Protein AF-A0A7S1R9P7-F1 (afdb_monomer_lite)

pLDDT: mean 73.86, std 14.01, range [44.41, 91.88]

Sequence (100 aa):
IGSCNVDVDPSNGALRELSISCAEAGFGTLGLKVAVAGETAKPEPPADGPKDGQKVKAAKEYLSKHGLEVRLSEAMQAVLREKPSDPAEFLANKLMASRE

Organism: Alexandrium catenella (NCBI:txid2925)

InterPro domains:
  IPR007858 Dpy-30 motif [PF05186] (59-97)

Structure (mmCIF, N/CA/C/O backbone):
data_AF-A0A7S1R9P7-F1
#
_entry.id   AF-A0A7S1R9P7-F1
#
loop_
_atom_site.group_PDB
_atom_site.id
_atom_site.type_symbol
_atom_site.label_atom_id
_atom_site.label_alt_id
_atom_site.label_comp_id
_atom_site.label_asym_id
_atom_site.label_entity_id
_atom_site.label_seq_id
_atom_site.pdbx_PDB_ins_code
_atom_site.Cartn_x
_atom_site.Cartn_y
_atom_site.Cartn_z
_atom_site.occupancy
_atom_site.B_iso_or_equiv
_atom_site.auth_seq_id
_atom_site.auth_comp_id
_atom_site.auth_asym_id
_atom_site.auth_atom_id
_atom_site.pdbx_PDB_model_num
ATOM 1 N N . ILE A 1 1 ? 18.815 26.865 -20.442 1.00 55.56 1 ILE A N 1
ATOM 2 C CA . ILE A 1 1 ? 18.673 26.923 -18.956 1.00 55.56 1 ILE A CA 1
ATOM 3 C C . ILE A 1 1 ? 17.635 28.001 -18.621 1.00 55.56 1 ILE A C 1
ATOM 5 O O . ILE A 1 1 ? 17.735 29.073 -19.197 1.00 55.56 1 ILE A O 1
ATOM 9 N N . GLY A 1 2 ? 16.624 27.733 -17.781 1.00 70.00 2 GLY A N 1
ATOM 10 C CA . GLY A 1 2 ? 15.584 28.716 -17.416 1.00 70.00 2 GLY A CA 1
ATOM 11 C C . GLY A 1 2 ? 15.822 29.339 -16.034 1.00 70.00 2 GLY A C 1
ATOM 12 O O . GLY A 1 2 ? 16.284 28.642 -15.133 1.00 70.00 2 GLY A O 1
ATOM 13 N N . SER A 1 3 ? 15.517 30.628 -15.859 1.00 74.69 3 SER A N 1
ATOM 14 C CA . SER A 1 3 ? 15.623 31.342 -14.575 1.00 74.69 3 SER A CA 1
ATOM 15 C C . SER A 1 3 ? 14.290 31.987 -14.183 1.00 74.69 3 SER A C 1
ATOM 17 O O . SER A 1 3 ? 13.555 32.491 -15.033 1.00 74.69 3 SER A O 1
ATOM 19 N N . CYS A 1 4 ? 13.959 31.958 -12.889 1.00 73.38 4 CYS A N 1
ATOM 20 C CA . CYS A 1 4 ? 12.771 32.604 -12.325 1.00 73.38 4 CYS A CA 1
ATOM 21 C C . CYS A 1 4 ? 13.113 33.251 -10.982 1.00 73.38 4 CYS A C 1
ATOM 23 O O . CYS A 1 4 ? 13.842 32.666 -10.183 1.00 73.38 4 CYS A O 1
ATOM 25 N N . ASN A 1 5 ? 12.563 34.441 -10.733 1.00 76.19 5 ASN A N 1
ATOM 26 C CA . ASN A 1 5 ? 12.754 35.165 -9.480 1.00 76.19 5 ASN A CA 1
ATOM 27 C C . ASN A 1 5 ? 11.612 34.836 -8.517 1.00 76.19 5 ASN A C 1
ATOM 29 O O . ASN A 1 5 ? 10.442 34.913 -8.892 1.00 76.19 5 ASN A O 1
ATOM 33 N N . VAL A 1 6 ? 11.959 34.491 -7.279 1.00 74.94 6 VAL A N 1
ATOM 34 C CA . VAL A 1 6 ? 10.998 34.194 -6.215 1.00 74.94 6 VAL A CA 1
ATOM 35 C C . VAL A 1 6 ? 11.241 35.168 -5.074 1.00 74.94 6 VAL A C 1
ATOM 37 O O . VAL A 1 6 ? 12.335 35.223 -4.522 1.00 74.94 6 VAL A O 1
ATOM 40 N N . ASP A 1 7 ? 10.215 35.943 -4.737 1.00 70.50 7 ASP A N 1
ATOM 41 C CA . ASP A 1 7 ? 10.194 36.751 -3.522 1.00 70.50 7 ASP A CA 1
ATOM 42 C C . ASP A 1 7 ? 10.035 35.838 -2.290 1.00 70.50 7 ASP A C 1
ATOM 44 O O . ASP A 1 7 ? 9.183 34.950 -2.283 1.00 70.50 7 ASP A O 1
ATOM 48 N N . VAL A 1 8 ? 10.860 36.028 -1.264 1.00 70.88 8 VAL A N 1
ATOM 49 C CA . VAL A 1 8 ? 10.902 35.172 -0.066 1.00 70.88 8 VAL A CA 1
ATOM 50 C C . VAL A 1 8 ? 10.369 35.963 1.128 1.00 70.88 8 VAL A C 1
ATOM 52 O O . VAL A 1 8 ? 11.070 36.165 2.115 1.00 70.88 8 VAL A O 1
ATOM 55 N N . ASP A 1 9 ? 9.132 36.455 1.025 1.00 69.69 9 ASP A N 1
ATOM 56 C CA . ASP A 1 9 ? 8.437 37.050 2.166 1.00 69.69 9 ASP A CA 1
ATOM 57 C C . ASP A 1 9 ? 7.732 35.962 3.008 1.00 69.69 9 ASP A C 1
ATOM 59 O O . ASP A 1 9 ? 6.843 35.266 2.496 1.00 69.69 9 ASP A O 1
ATOM 63 N N . PRO A 1 10 ? 8.093 35.792 4.296 1.00 63.47 10 PRO A N 1
ATOM 64 C CA . PRO A 1 10 ? 7.531 34.754 5.162 1.00 63.47 10 PRO A CA 1
ATOM 65 C C . PRO A 1 10 ? 6.066 35.004 5.550 1.00 63.47 10 PRO A C 1
ATOM 67 O O . PRO A 1 10 ? 5.397 34.080 6.011 1.00 63.47 10 PRO A O 1
ATOM 70 N N . SER A 1 11 ? 5.544 36.218 5.351 1.00 63.84 11 SER A N 1
ATOM 71 C CA . SER A 1 11 ? 4.134 36.547 5.601 1.00 63.84 11 SER A CA 1
ATOM 72 C C . SER A 1 11 ? 3.228 36.005 4.495 1.00 63.84 11 SER A C 1
ATOM 74 O O . SER A 1 11 ? 2.028 35.821 4.695 1.00 63.84 11 SER A O 1
ATOM 76 N N . ASN A 1 12 ? 3.793 35.710 3.323 1.00 60.75 12 ASN A N 1
ATOM 77 C CA . ASN A 1 12 ? 3.072 35.208 2.165 1.00 60.75 12 ASN A CA 1
ATOM 78 C C . ASN A 1 12 ? 3.240 33.679 2.040 1.00 60.75 12 ASN A C 1
ATOM 80 O O . ASN A 1 12 ? 3.720 33.172 1.023 1.00 60.75 12 ASN A O 1
ATOM 84 N N . GLY A 1 13 ? 2.821 32.945 3.077 1.00 57.97 13 GLY A N 1
ATOM 85 C CA . GLY A 1 13 ? 2.946 31.483 3.220 1.00 57.97 13 GLY A CA 1
ATOM 86 C C . GLY A 1 13 ? 2.084 30.619 2.281 1.00 57.97 13 GLY A C 1
ATOM 87 O O . GLY A 1 13 ? 1.826 29.457 2.582 1.00 57.97 13 GLY A O 1
ATOM 88 N N . ALA A 1 14 ? 1.607 31.159 1.158 1.00 61.44 14 ALA A N 1
ATOM 89 C CA . ALA A 1 14 ? 0.828 30.407 0.175 1.00 61.44 14 ALA A CA 1
ATOM 90 C C . ALA A 1 14 ? 1.735 29.677 -0.834 1.00 61.44 14 ALA A C 1
ATOM 92 O O . ALA A 1 14 ? 2.777 30.198 -1.234 1.00 61.44 14 ALA A O 1
ATOM 93 N N . LEU A 1 15 ? 1.310 28.490 -1.285 1.00 66.44 15 LEU A N 1
ATOM 94 C CA . LEU A 1 15 ? 1.919 27.762 -2.407 1.00 66.44 15 LEU A CA 1
ATOM 95 C C . LEU A 1 15 ? 1.928 28.650 -3.660 1.00 66.44 15 LEU A C 1
ATOM 97 O O . LEU A 1 15 ? 0.866 29.040 -4.148 1.00 66.44 15 LEU A O 1
ATOM 101 N N . ARG A 1 16 ? 3.114 28.952 -4.194 1.00 71.62 16 ARG A N 1
ATOM 102 C CA . ARG A 1 16 ? 3.280 29.763 -5.407 1.00 71.62 16 ARG A CA 1
ATOM 103 C C . ARG A 1 16 ? 3.537 28.858 -6.601 1.00 71.62 16 ARG A C 1
ATOM 105 O O . ARG A 1 16 ? 4.439 28.029 -6.557 1.00 71.62 16 ARG A O 1
ATOM 112 N N . GLU A 1 17 ? 2.764 29.020 -7.665 1.00 76.81 17 GLU A N 1
ATOM 113 C CA . GLU A 1 17 ? 2.996 28.315 -8.925 1.00 76.81 17 GLU A CA 1
ATOM 114 C C . GLU A 1 17 ? 3.917 29.150 -9.824 1.00 76.81 17 GLU A C 1
ATOM 116 O O . GLU A 1 17 ? 3.631 30.305 -10.134 1.00 76.81 17 GLU A O 1
ATOM 121 N N . LEU A 1 18 ? 5.052 28.575 -10.207 1.00 79.38 18 LEU A N 1
ATOM 122 C CA . LEU A 1 18 ? 6.075 29.169 -11.056 1.00 79.38 18 LEU A CA 1
ATOM 123 C C . LEU A 1 18 ? 6.051 28.485 -12.413 1.00 79.38 18 LEU A C 1
ATOM 125 O O . LEU A 1 18 ? 5.990 27.264 -12.486 1.00 79.38 18 LEU A O 1
ATOM 129 N N . SER A 1 19 ? 6.157 29.263 -13.483 1.00 78.06 19 SER A N 1
ATOM 130 C CA . SER A 1 19 ? 6.293 28.746 -14.844 1.00 78.06 19 SER A CA 1
ATOM 131 C C . SER A 1 19 ? 7.680 29.081 -15.376 1.00 78.06 19 SER A C 1
ATOM 133 O O . SER A 1 19 ? 7.984 30.247 -15.621 1.00 78.06 19 SER A O 1
ATOM 135 N N . ILE A 1 20 ? 8.524 28.064 -15.544 1.00 83.00 20 ILE A N 1
ATOM 136 C CA . ILE A 1 20 ? 9.893 28.204 -16.045 1.00 83.00 20 ILE A CA 1
ATOM 137 C C . ILE A 1 20 ? 9.916 27.827 -17.525 1.00 83.00 20 ILE A C 1
ATOM 139 O O . ILE A 1 20 ? 9.700 26.669 -17.880 1.00 83.00 20 ILE A O 1
ATOM 143 N N . SER A 1 21 ? 10.201 28.787 -18.402 1.00 73.31 21 SER A N 1
ATOM 144 C CA . SER A 1 21 ? 10.349 28.523 -19.837 1.00 73.31 21 SER A CA 1
ATOM 145 C C . SER A 1 21 ? 11.695 27.849 -20.119 1.00 73.31 21 SER A C 1
ATOM 147 O O . SER A 1 21 ? 12.735 28.503 -20.192 1.00 73.31 21 SER A O 1
ATOM 149 N N . CYS A 1 22 ? 11.685 26.533 -20.317 1.00 70.94 22 CYS A N 1
ATOM 150 C CA . CYS A 1 22 ? 12.851 25.715 -20.664 1.00 70.94 22 CYS A CA 1
ATOM 151 C C . CYS A 1 22 ? 12.963 25.507 -22.188 1.00 70.94 22 CYS A C 1
ATOM 153 O O . CYS A 1 22 ? 13.289 24.414 -22.654 1.00 70.94 22 CYS A O 1
ATOM 155 N N . ALA A 1 23 ? 12.694 26.560 -22.970 1.00 68.25 23 ALA A N 1
ATOM 156 C CA . ALA A 1 23 ? 12.604 26.500 -24.433 1.00 68.25 23 ALA A CA 1
ATOM 157 C C . ALA A 1 23 ? 13.891 25.984 -25.108 1.00 68.25 23 ALA A C 1
ATOM 159 O O . ALA A 1 23 ? 13.825 25.252 -26.087 1.00 68.25 23 ALA A O 1
ATOM 160 N N . GLU A 1 24 ? 15.059 26.303 -24.548 1.00 64.12 24 GLU A N 1
ATOM 161 C CA . GLU A 1 24 ? 16.370 25.929 -25.101 1.00 64.12 24 GLU A CA 1
ATOM 162 C C . GLU A 1 24 ? 16.666 24.419 -25.028 1.00 64.12 24 GLU A C 1
ATOM 164 O O . GLU A 1 24 ? 17.431 23.898 -25.830 1.00 64.12 24 GLU A O 1
ATOM 169 N N . ALA A 1 25 ? 16.037 23.696 -24.096 1.00 65.25 25 ALA A N 1
ATOM 170 C CA . ALA A 1 25 ? 16.259 22.264 -23.901 1.00 65.25 25 ALA A CA 1
ATOM 171 C C . ALA A 1 25 ? 15.129 21.392 -24.491 1.00 65.25 25 ALA A C 1
ATOM 173 O O . ALA A 1 25 ? 15.096 20.188 -24.261 1.00 65.25 25 ALA A O 1
ATOM 174 N N . GLY A 1 26 ? 14.187 21.986 -25.236 1.00 66.81 26 GLY A N 1
ATOM 175 C CA . GLY A 1 26 ? 13.073 21.271 -25.874 1.00 66.81 26 GLY A CA 1
ATOM 176 C C . GLY A 1 26 ? 11.954 20.816 -24.925 1.00 66.81 26 GLY A C 1
ATOM 177 O O . GLY A 1 26 ? 10.990 20.205 -25.373 1.00 66.81 26 GLY A O 1
ATOM 178 N N . PHE A 1 27 ? 12.043 21.136 -23.629 1.00 66.12 27 PHE A N 1
ATOM 179 C CA . PHE A 1 27 ? 11.101 20.679 -22.594 1.00 66.12 27 PHE A CA 1
ATOM 180 C C . PHE A 1 27 ? 9.878 21.595 -22.385 1.00 66.12 27 PHE A C 1
ATOM 182 O O . PHE A 1 27 ? 9.057 21.326 -21.513 1.00 66.12 27 PHE A O 1
ATOM 189 N N . GLY A 1 28 ? 9.725 22.671 -23.165 1.00 74.44 28 GLY A N 1
ATOM 190 C CA . GLY A 1 28 ? 8.588 23.593 -23.035 1.00 74.44 28 GLY A CA 1
ATOM 191 C C . GLY A 1 28 ? 8.596 24.383 -21.717 1.00 74.44 28 GLY A C 1
ATOM 192 O O . GLY A 1 28 ? 9.657 24.791 -21.246 1.00 74.44 28 GLY A O 1
ATOM 193 N N . THR A 1 29 ? 7.417 24.631 -21.138 1.00 75.19 29 THR A N 1
ATOM 194 C CA . THR A 1 29 ? 7.258 25.378 -19.877 1.00 75.19 29 THR A CA 1
ATOM 195 C C . THR A 1 29 ? 7.036 24.421 -18.708 1.00 75.19 29 THR A C 1
ATOM 197 O O . THR A 1 29 ? 6.087 23.640 -18.713 1.00 75.19 29 THR A O 1
ATOM 200 N N . LEU A 1 30 ? 7.892 24.500 -17.690 1.00 77.06 30 LEU A N 1
ATOM 201 C CA . LEU A 1 30 ? 7.839 23.670 -16.491 1.00 77.06 30 LEU A CA 1
ATOM 202 C C . LEU A 1 30 ? 7.098 24.410 -15.366 1.00 77.06 30 LEU A C 1
ATOM 204 O O . LEU A 1 30 ? 7.530 25.483 -14.947 1.00 77.06 30 LEU A O 1
ATOM 208 N N . GLY A 1 31 ? 5.999 23.839 -14.871 1.00 81.81 31 GLY A N 1
ATOM 209 C CA . GLY A 1 31 ? 5.245 24.368 -13.731 1.00 81.81 31 GLY A CA 1
ATOM 210 C C . GLY A 1 31 ? 5.768 23.826 -12.395 1.00 81.81 31 GLY A C 1
ATOM 211 O O . GLY A 1 31 ? 5.694 22.620 -12.168 1.00 81.81 31 GLY A O 1
ATOM 212 N N . LEU A 1 32 ? 6.277 24.677 -11.500 1.00 78.06 32 LEU A N 1
ATOM 213 C CA . LEU A 1 32 ? 6.714 24.303 -10.147 1.00 78.06 32 LEU A CA 1
ATOM 214 C C . LEU A 1 32 ? 5.841 24.965 -9.087 1.00 78.06 32 LEU A C 1
ATOM 216 O O . LEU A 1 32 ? 5.713 26.182 -9.068 1.00 78.06 32 LEU A O 1
ATOM 220 N N . LYS A 1 33 ? 5.326 24.186 -8.135 1.00 79.56 33 LYS A N 1
ATOM 221 C CA . LYS A 1 33 ? 4.699 24.729 -6.922 1.00 79.56 33 LYS A CA 1
ATOM 222 C C . LYS A 1 33 ? 5.740 24.838 -5.815 1.00 79.56 33 LYS A C 1
ATOM 224 O O . LYS A 1 33 ? 6.264 23.825 -5.362 1.00 79.56 33 LYS A O 1
ATOM 229 N N . VAL A 1 34 ? 6.040 26.060 -5.392 1.00 76.69 34 VAL A N 1
ATOM 230 C CA . VAL A 1 34 ? 7.051 26.371 -4.379 1.00 76.69 34 VAL A CA 1
ATOM 231 C C . VAL A 1 34 ? 6.361 26.918 -3.136 1.00 76.69 34 VAL A C 1
ATOM 233 O O . VAL A 1 34 ? 5.604 27.885 -3.209 1.00 76.69 34 VAL A O 1
ATOM 236 N N . ALA A 1 35 ? 6.623 26.295 -1.989 1.00 71.50 35 ALA A N 1
ATOM 237 C CA . ALA A 1 35 ? 6.238 26.810 -0.682 1.00 71.50 35 ALA A CA 1
ATOM 238 C C . ALA A 1 35 ? 7.462 27.449 -0.019 1.00 71.50 35 ALA A C 1
ATOM 240 O O . ALA A 1 35 ? 8.523 26.828 0.052 1.00 71.50 35 ALA A O 1
ATOM 241 N N . VAL A 1 36 ? 7.311 28.675 0.478 1.00 68.62 36 VAL A N 1
ATOM 242 C CA . VAL A 1 36 ? 8.323 29.334 1.308 1.00 68.62 36 VAL A CA 1
ATOM 243 C C . VAL A 1 36 ? 7.941 29.081 2.763 1.00 68.62 36 VAL A C 1
ATOM 245 O O . VAL A 1 36 ? 6.957 29.629 3.253 1.00 68.62 36 VAL A O 1
ATOM 248 N N . ALA A 1 37 ? 8.671 28.193 3.439 1.00 60.44 37 ALA A N 1
ATOM 249 C CA . ALA A 1 37 ? 8.407 27.858 4.833 1.00 60.44 37 ALA A CA 1
ATOM 250 C C . ALA A 1 37 ? 8.975 28.950 5.755 1.00 60.44 37 ALA A C 1
ATOM 252 O O . ALA A 1 37 ? 10.177 28.991 6.007 1.00 60.44 37 ALA A O 1
ATOM 253 N N . GLY A 1 38 ? 8.108 29.831 6.258 1.00 57.12 38 GLY A N 1
ATOM 254 C CA . GLY A 1 38 ? 8.379 30.591 7.478 1.00 57.12 38 GLY A CA 1
ATOM 255 C C . GLY A 1 38 ? 8.310 29.663 8.695 1.00 57.12 38 GLY A C 1
ATOM 256 O O . GLY A 1 38 ? 7.600 28.656 8.669 1.00 57.12 38 GLY A O 1
ATOM 257 N N . GLU A 1 39 ? 9.065 29.976 9.747 1.00 53.62 39 GLU A N 1
ATOM 258 C CA . GLU A 1 39 ? 9.194 29.210 10.994 1.00 53.62 39 GLU A CA 1
ATOM 259 C C . GLU A 1 39 ? 7.868 29.191 11.785 1.00 53.62 39 GLU A C 1
ATOM 261 O O . GLU A 1 39 ? 7.715 29.870 12.787 1.00 53.62 39 GLU A O 1
ATOM 266 N N . THR A 1 40 ? 6.841 28.519 11.258 1.00 46.53 40 THR A N 1
ATOM 267 C CA . THR A 1 40 ? 5.562 28.119 11.891 1.00 46.53 40 THR A CA 1
A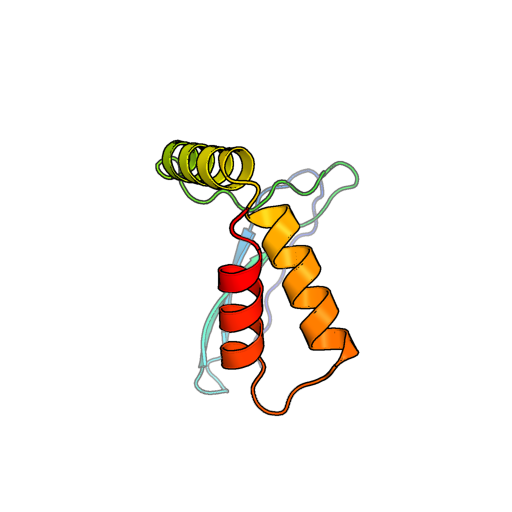TOM 268 C C . THR A 1 40 ? 4.666 27.400 10.868 1.00 46.53 40 THR A C 1
ATOM 270 O O . THR A 1 40 ? 3.459 27.593 10.819 1.00 46.53 40 THR A O 1
ATOM 273 N N . ALA A 1 41 ? 5.226 26.526 10.029 1.00 46.28 41 ALA A N 1
ATOM 274 C CA . ALA A 1 41 ? 4.428 25.687 9.135 1.00 46.28 41 ALA A CA 1
ATOM 275 C C . ALA A 1 41 ? 4.686 24.210 9.444 1.00 46.28 41 ALA A C 1
ATOM 277 O O . ALA A 1 41 ? 5.637 23.596 8.9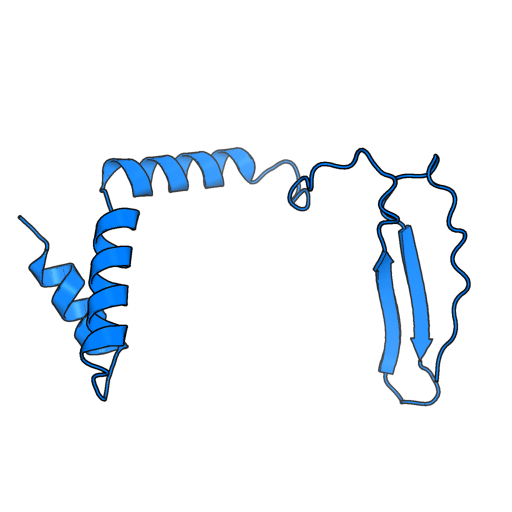63 1.00 46.28 41 ALA A O 1
ATOM 278 N N . LYS A 1 42 ? 3.823 23.634 10.288 1.00 46.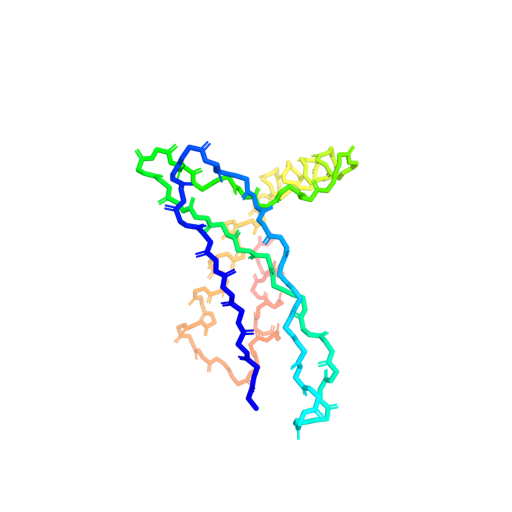28 42 LYS A N 1
ATOM 279 C CA . LYS A 1 42 ? 3.665 22.181 10.390 1.00 46.28 42 LYS A CA 1
ATOM 280 C C . LYS A 1 42 ? 3.313 21.674 8.983 1.00 46.28 42 LYS A C 1
ATOM 282 O O . LYS A 1 42 ? 2.407 22.249 8.385 1.00 46.28 42 LYS A O 1
ATOM 287 N N . PRO A 1 43 ? 3.995 20.653 8.437 1.00 44.41 43 PRO A N 1
ATOM 288 C CA . PRO A 1 43 ? 3.696 20.163 7.100 1.00 44.41 43 PRO A CA 1
ATOM 289 C C . PRO A 1 43 ? 2.290 19.562 7.102 1.00 44.41 43 PRO A C 1
ATOM 291 O O . PRO A 1 43 ? 2.066 18.464 7.614 1.00 44.41 43 PRO A O 1
ATOM 294 N N . GLU A 1 44 ? 1.326 20.311 6.577 1.00 53.16 44 GLU A N 1
ATOM 295 C CA . GLU A 1 44 ? 0.041 19.757 6.187 1.00 53.16 44 GLU A CA 1
ATOM 296 C C . GLU A 1 44 ? 0.267 18.955 4.897 1.00 53.16 44 GLU A C 1
ATOM 298 O O . GLU A 1 44 ? 0.919 19.453 3.971 1.00 53.16 44 GLU A O 1
ATOM 303 N N . PRO A 1 45 ? -0.195 17.693 4.830 1.00 55.03 45 PRO A N 1
ATOM 304 C CA . PRO A 1 45 ? -0.119 16.921 3.599 1.00 55.03 45 PRO A CA 1
ATOM 305 C C . PRO A 1 45 ? -0.856 17.677 2.483 1.00 55.03 45 PRO A C 1
ATOM 307 O O . PRO A 1 45 ? -1.839 18.367 2.770 1.00 55.03 45 PRO A O 1
ATOM 310 N N . PRO A 1 46 ? -0.398 17.577 1.221 1.00 47.47 46 PRO A N 1
ATOM 311 C CA . PRO A 1 46 ? -1.029 18.273 0.110 1.00 47.47 46 PRO A CA 1
ATOM 312 C C . PRO A 1 46 ? -2.524 17.949 0.086 1.00 47.47 46 PRO A C 1
ATOM 314 O O . PRO A 1 46 ? -2.921 16.784 0.129 1.00 47.47 46 PRO A O 1
ATOM 317 N N . ALA A 1 47 ? -3.338 19.004 0.066 1.00 49.59 47 ALA A N 1
ATOM 318 C CA . ALA A 1 47 ? -4.781 18.918 -0.057 1.00 49.59 47 ALA A CA 1
ATOM 319 C C . ALA A 1 47 ? -5.139 18.369 -1.445 1.00 49.59 47 ALA A C 1
ATOM 321 O O . ALA A 1 47 ? -5.368 19.117 -2.396 1.00 49.59 47 ALA A O 1
ATOM 322 N N . ASP A 1 48 ? -5.177 17.044 -1.547 1.00 50.19 48 ASP A N 1
ATOM 323 C CA . ASP A 1 48 ? -6.040 16.355 -2.495 1.00 50.19 48 ASP A CA 1
ATOM 324 C C . ASP A 1 48 ? -7.485 16.817 -2.245 1.00 50.19 48 ASP A C 1
ATOM 326 O O . ASP A 1 48 ? -7.914 17.004 -1.102 1.00 50.19 48 ASP A O 1
ATOM 330 N N . GLY A 1 49 ? -8.207 17.104 -3.325 1.00 45.28 49 GLY A N 1
ATOM 331 C CA . GLY A 1 49 ? -9.434 17.897 -3.304 1.00 45.28 49 GLY A CA 1
ATOM 332 C C . GLY A 1 49 ? -10.565 17.362 -2.400 1.00 45.28 49 GLY A C 1
ATOM 333 O O . GLY A 1 49 ? -10.578 16.204 -1.978 1.00 45.28 49 GLY A O 1
ATOM 334 N N . PRO A 1 50 ? -11.591 18.193 -2.126 1.00 51.16 50 PRO A N 1
ATOM 335 C CA . PRO A 1 50 ? -12.612 17.947 -1.102 1.00 51.16 50 PRO A CA 1
ATOM 336 C C . PRO A 1 50 ? -13.693 16.915 -1.496 1.00 51.16 50 PRO A C 1
ATOM 338 O O . PRO A 1 50 ? -14.883 17.138 -1.270 1.00 51.16 50 PRO A O 1
ATOM 341 N N . LYS A 1 51 ? -13.315 15.769 -2.079 1.00 51.97 51 LYS A N 1
ATOM 342 C CA . LYS A 1 51 ? -14.239 14.658 -2.396 1.00 51.97 51 LYS A CA 1
ATOM 343 C C . LYS A 1 51 ? -13.732 13.256 -2.024 1.00 51.97 51 LYS A C 1
ATOM 345 O O . LYS A 1 51 ? -14.542 12.330 -1.996 1.00 51.97 51 LYS A O 1
ATOM 350 N N . ASP A 1 52 ? -12.464 13.096 -1.638 1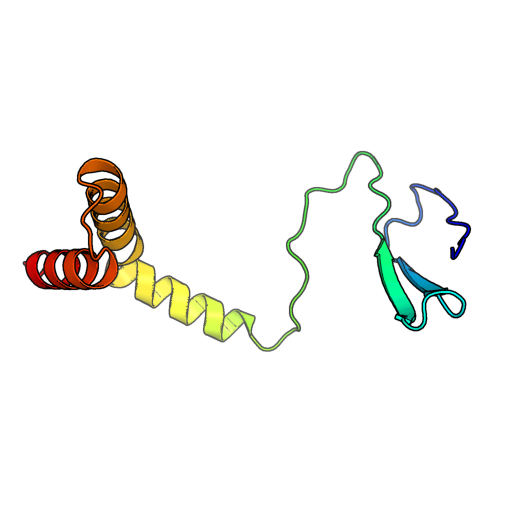.00 55.00 52 ASP A N 1
ATOM 351 C CA . ASP A 1 52 ? -11.872 11.770 -1.380 1.00 55.00 52 ASP A CA 1
ATOM 352 C C . ASP A 1 52 ? -11.646 11.439 0.104 1.00 55.00 52 ASP A C 1
ATOM 354 O O . ASP A 1 52 ? -11.462 10.275 0.459 1.00 55.00 52 ASP A O 1
ATOM 358 N N . GLY A 1 53 ? -11.778 12.412 1.012 1.00 59.88 53 GLY A N 1
ATOM 359 C CA . GLY A 1 53 ? -11.552 12.194 2.450 1.00 59.88 53 GLY A CA 1
ATOM 360 C C . GLY A 1 53 ? -12.462 11.129 3.081 1.00 59.88 53 GLY A C 1
ATOM 361 O O . GLY A 1 53 ? -12.041 10.401 3.978 1.00 59.88 53 GLY A O 1
ATOM 362 N N . GLN A 1 54 ? -13.693 10.974 2.584 1.00 62.00 54 GLN A N 1
ATO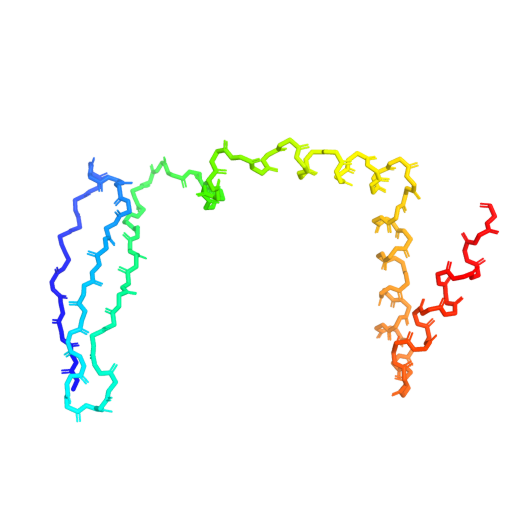M 363 C CA . GLN A 1 54 ? -14.637 9.981 3.108 1.00 62.00 54 GLN A CA 1
ATOM 364 C C . GLN A 1 54 ? -14.308 8.556 2.627 1.00 62.00 54 GLN A C 1
ATOM 366 O O . GLN A 1 54 ? -14.433 7.603 3.396 1.00 62.00 54 GLN A O 1
ATOM 371 N N . LYS A 1 55 ? -13.805 8.414 1.391 1.00 68.38 55 LYS A N 1
ATOM 372 C CA . LYS A 1 55 ? -13.341 7.131 0.836 1.00 68.38 55 LYS A CA 1
ATOM 373 C C . LYS A 1 55 ? -12.035 6.683 1.484 1.00 68.38 55 LYS A C 1
ATOM 375 O O . LYS A 1 55 ? -11.907 5.518 1.848 1.00 68.38 55 LYS A O 1
ATOM 380 N N . VAL A 1 56 ? -11.101 7.613 1.692 1.00 77.12 56 VAL A N 1
ATOM 381 C CA . VAL A 1 56 ? -9.829 7.345 2.379 1.00 77.12 56 VAL A CA 1
ATOM 382 C C . VAL A 1 56 ? -10.073 6.924 3.828 1.00 77.12 56 VAL A C 1
ATOM 384 O O . VAL A 1 56 ? -9.455 5.972 4.301 1.00 77.12 56 VAL A O 1
ATOM 387 N N . LYS A 1 57 ? -11.018 7.567 4.526 1.00 77.94 57 LYS A N 1
ATOM 388 C CA . LYS A 1 57 ? -11.384 7.184 5.894 1.00 77.94 57 LYS A CA 1
ATOM 389 C C . LYS A 1 57 ? -11.989 5.776 5.954 1.00 77.94 57 LYS A C 1
ATOM 391 O O . LYS A 1 57 ? -11.531 4.967 6.754 1.00 77.94 57 LYS A O 1
ATOM 396 N N . ALA A 1 58 ? -12.930 5.459 5.062 1.00 80.44 58 ALA A N 1
ATOM 397 C CA . ALA A 1 58 ? -13.527 4.125 4.979 1.00 80.44 58 ALA A CA 1
ATOM 398 C C . ALA A 1 58 ? -12.491 3.034 4.641 1.00 80.44 58 ALA A C 1
ATOM 400 O O . ALA A 1 58 ? -12.504 1.962 5.244 1.00 80.44 58 ALA A O 1
ATOM 401 N N . ALA A 1 59 ? -11.557 3.315 3.726 1.00 81.06 59 ALA A N 1
ATOM 402 C CA . ALA A 1 59 ? -10.461 2.405 3.399 1.00 81.06 59 ALA A CA 1
ATOM 403 C C . ALA A 1 59 ? -9.519 2.191 4.594 1.00 81.06 59 ALA A C 1
ATOM 405 O O . ALA A 1 59 ? -9.153 1.056 4.892 1.00 81.06 59 ALA A O 1
ATOM 406 N N . LYS A 1 60 ? -9.175 3.260 5.321 1.00 81.31 60 LYS A N 1
ATOM 407 C CA . LYS A 1 60 ? -8.337 3.177 6.523 1.00 81.31 60 LYS A CA 1
ATOM 408 C C . LYS A 1 60 ? -9.013 2.370 7.633 1.00 81.31 60 LYS A C 1
ATOM 410 O O . LYS A 1 60 ? -8.382 1.499 8.218 1.00 81.31 60 LYS A O 1
ATOM 415 N N . GLU A 1 61 ? -10.304 2.590 7.874 1.00 86.19 61 GLU A N 1
ATOM 416 C CA . GLU A 1 61 ? -11.078 1.791 8.833 1.00 86.19 61 GLU A CA 1
ATOM 417 C C . GLU A 1 61 ? -11.137 0.312 8.430 1.00 86.19 61 GLU A C 1
ATOM 419 O O . GLU A 1 61 ? -10.991 -0.558 9.287 1.00 86.19 61 GLU A O 1
ATOM 424 N N . TYR A 1 62 ? -11.283 0.008 7.137 1.00 86.06 62 TYR A N 1
ATOM 425 C CA . TYR A 1 62 ? -11.240 -1.367 6.636 1.00 86.06 62 TYR A CA 1
ATOM 426 C C . TYR A 1 62 ? -9.868 -2.024 6.865 1.00 86.06 62 TYR A C 1
ATOM 428 O O . TYR A 1 62 ? -9.796 -3.145 7.371 1.00 86.06 62 TYR A O 1
ATOM 436 N N . LEU A 1 63 ? -8.776 -1.315 6.559 1.00 84.81 63 LEU A N 1
ATOM 437 C CA . LEU A 1 63 ? -7.406 -1.788 6.788 1.00 84.81 63 LEU A CA 1
ATOM 438 C C . LEU A 1 63 ? -7.139 -2.072 8.270 1.00 84.81 63 LEU A C 1
ATOM 440 O O . LEU A 1 63 ? -6.622 -3.142 8.604 1.00 84.81 63 LEU A O 1
ATOM 444 N N . SER A 1 64 ? -7.552 -1.158 9.151 1.00 83.25 64 SER A N 1
ATOM 445 C CA . SER A 1 64 ? -7.394 -1.314 10.598 1.00 83.25 64 SER A CA 1
ATOM 446 C C . SER A 1 64 ? -8.288 -2.427 11.161 1.00 83.25 64 SER A C 1
ATOM 448 O O . SER A 1 64 ? -7.815 -3.238 11.954 1.00 83.25 64 SER A O 1
ATOM 450 N N . LYS A 1 65 ? -9.550 -2.539 10.719 1.00 86.94 65 LYS A N 1
ATOM 451 C CA . LYS A 1 65 ? -10.488 -3.588 11.166 1.00 86.94 65 LYS A CA 1
ATOM 452 C C . LYS A 1 65 ? -9.991 -4.995 10.837 1.00 86.94 65 LYS A C 1
ATOM 454 O O . LYS A 1 65 ? -10.195 -5.915 11.623 1.00 86.94 65 LYS A O 1
ATOM 459 N N . HIS A 1 66 ? -9.354 -5.161 9.682 1.00 84.19 66 HIS A N 1
ATOM 460 C CA . HIS A 1 66 ? -8.805 -6.444 9.245 1.00 84.19 66 HIS A CA 1
ATOM 461 C C . HIS A 1 66 ? -7.332 -6.645 9.644 1.00 84.19 66 HIS A C 1
ATOM 463 O O . HIS A 1 66 ? -6.745 -7.667 9.286 1.00 84.19 66 HIS A O 1
ATOM 469 N N . GLY A 1 67 ? -6.726 -5.694 10.368 1.00 84.31 67 GLY A N 1
ATOM 470 C CA . GLY A 1 67 ? -5.326 -5.769 10.798 1.00 84.31 67 GLY A CA 1
ATOM 471 C C . GLY A 1 67 ? -4.333 -5.905 9.637 1.00 84.31 67 GLY A C 1
ATOM 472 O O . GLY A 1 67 ? -3.251 -6.466 9.815 1.00 84.31 67 GLY A O 1
ATOM 473 N N . LEU A 1 68 ? -4.702 -5.435 8.439 1.00 86.50 68 LEU A N 1
ATOM 474 C CA . LEU A 1 68 ? -3.926 -5.654 7.214 1.00 86.50 68 LEU A CA 1
ATOM 475 C C . LEU A 1 68 ? -2.576 -4.931 7.255 1.00 86.50 68 LEU A C 1
ATOM 477 O O . LEU A 1 68 ? -1.590 -5.459 6.753 1.00 86.50 68 LEU A O 1
ATOM 481 N N . GLU A 1 69 ? -2.516 -3.766 7.902 1.00 84.69 69 GLU A N 1
ATOM 482 C CA . GLU A 1 69 ? -1.287 -2.977 8.055 1.00 84.69 69 GLU A CA 1
ATOM 483 C C . GLU A 1 69 ? -0.207 -3.731 8.847 1.00 84.69 69 GLU A C 1
ATOM 485 O O . GLU A 1 69 ? 0.959 -3.753 8.447 1.00 84.69 69 GLU A O 1
ATOM 490 N N . VAL A 1 70 ? -0.593 -4.399 9.940 1.00 86.50 70 VAL A N 1
ATOM 491 C CA . VAL A 1 70 ? 0.335 -5.166 10.789 1.00 86.50 70 VAL A CA 1
ATOM 492 C C . VAL A 1 70 ? 0.849 -6.387 10.032 1.00 86.50 70 VAL A C 1
ATOM 494 O O . VAL A 1 70 ? 2.058 -6.569 9.901 1.00 86.50 70 VAL A O 1
ATOM 497 N N . ARG A 1 71 ? -0.065 -7.161 9.437 1.00 86.12 71 ARG A N 1
ATOM 498 C CA . ARG A 1 71 ? 0.271 -8.380 8.684 1.00 86.12 71 ARG A CA 1
ATOM 499 C C . ARG A 1 71 ? 1.178 -8.090 7.492 1.00 86.12 71 ARG A C 1
ATOM 501 O O . ARG A 1 71 ? 2.128 -8.828 7.240 1.00 86.12 71 ARG A O 1
ATOM 508 N N . LEU A 1 72 ? 0.902 -7.004 6.767 1.00 88.62 72 LEU A N 1
ATOM 509 C CA . LEU A 1 72 ? 1.731 -6.586 5.642 1.00 88.62 72 LEU A CA 1
ATOM 510 C C . LEU A 1 72 ? 3.127 -6.167 6.112 1.00 88.62 72 LEU A C 1
ATOM 512 O O . LEU A 1 72 ? 4.110 -6.539 5.480 1.00 88.62 72 LEU A O 1
ATOM 516 N N . SER A 1 73 ? 3.223 -5.443 7.229 1.00 87.00 73 SER A N 1
ATOM 517 C CA . SER A 1 73 ? 4.508 -5.007 7.788 1.00 87.00 73 SER A CA 1
ATOM 518 C C . SER A 1 73 ? 5.395 -6.194 8.171 1.00 87.00 73 SER A C 1
ATOM 520 O O . SER A 1 73 ? 6.576 -6.219 7.823 1.00 87.00 73 SER A O 1
ATOM 522 N N . GLU A 1 74 ? 4.827 -7.211 8.819 1.00 87.69 74 GLU A N 1
ATOM 523 C CA . GLU A 1 74 ? 5.546 -8.440 9.173 1.00 87.69 74 GLU A CA 1
ATOM 524 C C . GLU A 1 74 ? 5.982 -9.235 7.933 1.00 87.69 74 GLU A C 1
ATOM 526 O O . GLU A 1 74 ? 7.127 -9.688 7.850 1.00 87.69 74 GLU A O 1
ATOM 531 N N . ALA A 1 75 ? 5.101 -9.364 6.935 1.00 88.44 75 ALA A N 1
ATOM 532 C CA . ALA A 1 75 ? 5.433 -10.019 5.671 1.00 88.44 75 ALA A CA 1
ATOM 533 C C . ALA A 1 75 ? 6.559 -9.279 4.925 1.00 88.44 75 ALA A C 1
ATOM 535 O O . ALA A 1 75 ? 7.491 -9.908 4.424 1.00 88.44 75 ALA A O 1
ATOM 536 N N . MET A 1 76 ? 6.524 -7.945 4.915 1.00 89.50 76 MET A N 1
ATOM 537 C CA . MET A 1 76 ? 7.550 -7.105 4.293 1.00 89.50 76 MET A CA 1
ATOM 538 C C . MET A 1 76 ? 8.908 -7.266 4.990 1.00 89.50 76 MET A C 1
ATOM 540 O O . MET A 1 76 ? 9.942 -7.375 4.331 1.00 89.50 76 MET A O 1
ATOM 544 N N . GLN A 1 77 ? 8.920 -7.344 6.325 1.00 91.50 77 GLN A N 1
ATOM 545 C CA . GLN A 1 77 ? 10.140 -7.622 7.086 1.00 91.50 77 GLN A CA 1
ATOM 546 C C . GLN A 1 77 ? 10.716 -9.007 6.771 1.00 91.50 77 GLN A C 1
ATOM 548 O O . GLN A 1 77 ? 11.936 -9.149 6.673 1.00 91.50 77 GLN A O 1
ATOM 553 N N . ALA A 1 78 ? 9.864 -10.017 6.583 1.00 87.44 78 ALA A N 1
ATOM 554 C CA . ALA A 1 78 ? 10.299 -11.356 6.194 1.00 87.44 78 ALA A CA 1
ATOM 555 C C . ALA A 1 78 ? 10.935 -11.368 4.792 1.00 87.44 78 ALA A C 1
ATOM 557 O O . ALA A 1 78 ? 12.017 -11.930 4.628 1.00 87.44 78 ALA A O 1
ATOM 558 N N . VAL A 1 79 ? 10.351 -10.656 3.819 1.00 91.88 79 VAL A N 1
ATOM 559 C CA . VAL A 1 79 ? 10.941 -10.488 2.475 1.00 91.88 79 VAL A CA 1
ATOM 560 C C . VAL A 1 79 ? 12.319 -9.829 2.551 1.00 91.88 79 VAL A C 1
ATOM 562 O O . VAL A 1 79 ? 13.265 -10.295 1.919 1.00 91.88 79 VAL A O 1
ATOM 565 N N . LEU A 1 80 ? 12.465 -8.767 3.349 1.00 90.25 80 LEU A N 1
ATOM 566 C CA . LEU A 1 80 ? 13.749 -8.076 3.506 1.00 90.25 80 LEU A CA 1
ATOM 567 C C . LEU A 1 80 ? 14.812 -8.936 4.206 1.00 90.25 80 LEU A C 1
ATOM 569 O O . LEU A 1 80 ? 16.006 -8.738 3.962 1.00 90.25 80 LEU A O 1
ATOM 573 N N . ARG A 1 81 ? 14.390 -9.877 5.060 1.00 90.38 81 ARG A N 1
ATOM 574 C CA . ARG A 1 81 ? 15.273 -10.804 5.776 1.00 90.38 81 ARG A CA 1
ATOM 575 C C . ARG A 1 81 ? 15.733 -11.956 4.889 1.00 90.38 81 ARG A C 1
ATOM 577 O O . ARG A 1 81 ? 16.929 -12.217 4.829 1.00 90.38 81 ARG A O 1
ATOM 584 N N . GLU A 1 82 ? 14.800 -12.641 4.234 1.00 88.62 82 GLU A N 1
ATOM 585 C CA . GLU A 1 82 ? 15.099 -13.844 3.447 1.00 88.62 82 GLU A CA 1
ATOM 586 C C . GLU A 1 82 ? 15.589 -13.515 2.033 1.00 88.62 82 GLU A C 1
ATOM 588 O O . GLU A 1 82 ? 16.253 -14.346 1.422 1.00 88.62 82 GLU A O 1
ATOM 593 N N . LYS A 1 83 ? 15.312 -12.298 1.534 1.00 88.50 83 LYS A N 1
ATOM 594 C CA . LYS A 1 83 ? 15.634 -11.844 0.169 1.00 88.50 83 LYS A CA 1
ATOM 595 C C . LYS A 1 83 ? 15.368 -12.938 -0.877 1.00 88.50 83 LYS A C 1
ATOM 597 O O . LYS A 1 83 ? 16.287 -13.337 -1.596 1.00 88.50 83 LYS A O 1
ATOM 602 N N . PRO A 1 84 ? 14.124 -13.442 -0.947 1.00 88.88 84 PRO A N 1
ATOM 603 C CA . PRO A 1 84 ? 13.766 -14.467 -1.913 1.00 88.88 84 PRO A CA 1
ATOM 604 C C . PRO A 1 84 ? 13.956 -13.945 -3.341 1.00 88.88 84 PRO A C 1
ATOM 606 O O . PRO A 1 84 ? 13.828 -12.747 -3.601 1.00 88.88 84 PRO A O 1
ATOM 609 N N . SER A 1 85 ? 14.233 -14.853 -4.277 1.00 91.31 85 SER A N 1
ATOM 610 C CA . SER A 1 85 ? 14.365 -14.519 -5.701 1.00 91.31 85 SER A CA 1
ATOM 611 C C . SER A 1 85 ? 13.071 -13.957 -6.294 1.00 91.31 85 SER A C 1
ATOM 613 O O . SER A 1 85 ? 13.144 -13.123 -7.191 1.00 91.31 85 SER A O 1
ATOM 615 N N . ASP A 1 86 ? 11.916 -14.368 -5.756 1.00 91.75 86 ASP A N 1
ATOM 616 C CA . ASP A 1 86 ? 10.607 -13.829 -6.116 1.00 91.75 86 ASP A CA 1
ATOM 617 C C . ASP A 1 86 ? 9.876 -13.266 -4.875 1.00 91.75 86 ASP A C 1
ATOM 619 O O . ASP A 1 86 ? 9.263 -14.007 -4.097 1.00 91.75 86 ASP A O 1
ATOM 623 N N . PRO A 1 87 ? 9.974 -11.948 -4.615 1.00 89.56 87 PRO A N 1
ATOM 624 C CA . PRO A 1 87 ? 9.383 -11.337 -3.427 1.00 89.56 87 PRO A CA 1
ATOM 625 C C . PRO A 1 87 ? 7.852 -11.287 -3.477 1.00 89.56 87 PRO A C 1
ATOM 627 O O . PRO A 1 87 ? 7.220 -11.272 -2.421 1.00 89.56 87 PRO A O 1
ATOM 630 N N . ALA A 1 88 ? 7.250 -11.268 -4.671 1.00 89.8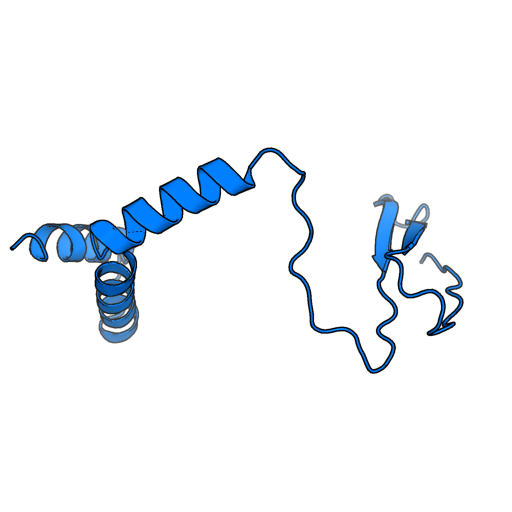8 88 ALA A N 1
ATOM 631 C CA . ALA A 1 88 ? 5.800 -11.199 -4.832 1.00 89.88 88 ALA A CA 1
ATOM 632 C C . ALA A 1 88 ? 5.138 -12.534 -4.464 1.00 89.88 88 ALA A C 1
ATOM 634 O O . ALA A 1 88 ? 4.182 -12.547 -3.682 1.00 89.88 88 ALA A O 1
ATOM 635 N N . GLU A 1 89 ? 5.681 -13.649 -4.960 1.00 91.81 89 GLU A N 1
ATOM 636 C CA . GLU A 1 89 ? 5.200 -14.990 -4.614 1.00 91.81 89 GLU A CA 1
ATOM 637 C C . GLU A 1 89 ? 5.364 -15.283 -3.114 1.00 91.81 89 GLU A C 1
ATOM 639 O O . GLU A 1 89 ? 4.435 -15.763 -2.457 1.00 91.81 89 GLU A O 1
ATOM 644 N N . PHE A 1 90 ? 6.516 -14.930 -2.537 1.00 90.88 90 PHE A N 1
ATOM 645 C CA . PHE A 1 90 ? 6.761 -15.102 -1.106 1.00 90.88 90 PHE A CA 1
ATOM 646 C C . PHE A 1 90 ? 5.771 -14.298 -0.250 1.00 90.88 90 PHE A C 1
ATOM 648 O O . PHE A 1 90 ? 5.215 -14.816 0.722 1.00 90.88 90 PHE A O 1
ATOM 655 N N . LEU A 1 91 ? 5.515 -13.040 -0.619 1.00 90.06 91 LEU A N 1
ATOM 656 C CA . LEU A 1 91 ? 4.602 -12.164 0.113 1.00 90.06 91 LEU A CA 1
ATOM 657 C C . LEU A 1 91 ? 3.149 -12.655 0.022 1.00 90.06 91 LEU A C 1
ATOM 659 O O . LEU A 1 91 ? 2.448 -12.658 1.034 1.00 90.06 91 LEU A O 1
ATOM 663 N N . ALA A 1 92 ? 2.715 -13.144 -1.144 1.00 89.94 92 ALA A N 1
ATOM 664 C CA . ALA A 1 92 ? 1.400 -13.763 -1.309 1.00 89.94 92 ALA A CA 1
ATOM 665 C C . ALA A 1 92 ? 1.244 -15.012 -0.425 1.00 89.94 92 ALA A C 1
ATOM 667 O O . ALA A 1 92 ? 0.271 -15.111 0.325 1.00 89.94 92 ALA A O 1
ATOM 668 N N . ASN A 1 93 ? 2.230 -15.915 -0.441 1.00 88.81 93 ASN A N 1
ATOM 669 C CA . ASN A 1 93 ? 2.237 -17.104 0.414 1.00 88.81 93 ASN A CA 1
ATOM 670 C C . ASN A 1 93 ? 2.195 -16.739 1.904 1.00 88.81 93 ASN A C 1
ATOM 672 O O . ASN A 1 93 ? 1.418 -17.321 2.662 1.00 88.81 93 ASN A O 1
ATOM 676 N N . LYS A 1 94 ? 2.967 -15.730 2.329 1.00 86.69 94 LYS A N 1
ATOM 677 C CA . LYS A 1 94 ? 2.946 -15.247 3.717 1.00 86.69 94 LYS A CA 1
ATOM 678 C C . LYS A 1 94 ? 1.590 -14.681 4.126 1.00 86.69 94 LYS A C 1
ATOM 680 O O . LYS A 1 94 ? 1.111 -14.996 5.212 1.00 86.69 94 LYS A O 1
ATOM 685 N N . LEU A 1 95 ? 0.965 -13.873 3.273 1.00 86.62 95 LEU A N 1
ATOM 686 C CA . LEU A 1 95 ? -0.346 -13.286 3.558 1.00 86.62 95 LEU A CA 1
ATOM 687 C C . LEU A 1 95 ? -1.467 -14.336 3.576 1.00 86.62 95 LEU A C 1
ATOM 689 O O . LEU A 1 95 ? -2.400 -14.202 4.367 1.00 86.62 95 LEU A O 1
ATOM 693 N N . MET A 1 96 ? -1.376 -15.380 2.746 1.00 86.25 96 MET A N 1
ATOM 694 C CA . MET A 1 96 ? -2.320 -16.504 2.771 1.00 86.25 96 MET A CA 1
ATOM 695 C C . MET A 1 96 ? -2.140 -17.391 4.009 1.00 86.25 96 MET A C 1
ATOM 697 O O . MET A 1 96 ? -3.135 -17.869 4.552 1.00 86.25 96 MET A O 1
ATOM 701 N N . ALA A 1 97 ? -0.901 -17.579 4.471 1.00 79.38 97 ALA A N 1
ATOM 702 C CA . ALA A 1 97 ? -0.591 -18.373 5.659 1.00 79.38 97 ALA A CA 1
ATOM 703 C C . ALA A 1 97 ? -1.053 -17.709 6.968 1.00 79.38 97 ALA A C 1
ATOM 705 O O . ALA A 1 97 ? -1.441 -18.407 7.894 1.00 79.38 97 ALA A O 1
ATOM 706 N N . SER A 1 98 ? -1.078 -16.375 7.048 1.00 68.31 98 SER A N 1
ATOM 707 C CA . SER A 1 98 ? -1.515 -15.628 8.245 1.00 68.31 98 SER A CA 1
ATOM 708 C C . SER A 1 98 ? -3.046 -15.564 8.441 1.00 68.31 98 SER A C 1
ATOM 710 O O . SER A 1 98 ? -3.558 -14.621 9.055 1.00 68.31 98 SER A O 1
ATOM 712 N N . ARG A 1 99 ? -3.800 -16.521 7.884 1.00 61.56 99 ARG A N 1
ATOM 713 C CA . ARG A 1 99 ? -5.259 -16.639 8.031 1.00 61.56 99 ARG A CA 1
ATOM 714 C C . ARG A 1 99 ? -5.588 -17.619 9.161 1.00 61.56 99 ARG A C 1
ATOM 716 O O . ARG A 1 99 ? -5.964 -18.755 8.895 1.00 61.56 99 ARG A O 1
ATOM 723 N N . GLU A 1 100 ? -5.490 -17.143 10.396 1.00 47.31 100 GLU A N 1
ATOM 724 C CA . GLU A 1 100 ? -6.014 -17.792 11.608 1.00 47.31 100 GLU A CA 1
ATOM 725 C C . GLU A 1 100 ? -6.732 -16.753 12.480 1.00 47.31 100 GLU A C 1
ATOM 727 O O . GLU A 1 100 ? -6.282 -15.578 12.499 1.00 47.31 100 GLU A O 1
#

Radius of gyration: 22.45 Å; chains: 1; bounding box: 33×55×38 Å

Secondary structure (DSSP, 8-state):
---------TT--SPEEEEEE-GGGT--EEEEEE----TT---PPP---TTSHHHHHHHHHHHHHTTHHHHHHHHHHHHHHH--S-HHHHHHHHHHHT--

Foldseek 3Di:
DWDDDDDQDQVPQDFDWDWTAPPVVVPGTDIDTDGRDDPPDDDDDPDPDDPCPVVVVVVVCVCVVVVVVVQQVVLVVVCVVVVDPDSVVSSVVSSVVPPD